Protein AF-D6RF96-F1 (afdb_monomer_lite)

Secondary structure (DSSP, 8-state):
-PPP---------SS----HHHHHHHHHHHHTT--S--S-PPPSSS--HHHHHHHHH---HHHHHHHHHHHHHHHHHHHHHTTTTTTT-STT--HHHHHHHHHHHTTSTTTTTTTTTT-

InterPro domains:
  IPR031747 Transmembrane protein 232 [PF15877] (42-115)
  IPR031747 Transmembrane protein 232 [PTHR28651] (3-114)

Radius of gyration: 18.13 Å; chains: 1; bounding box: 38×63×35 Å

Structure (mmCIF, N/CA/C/O backbone):
data_AF-D6RF96-F1
#
_entry.id   AF-D6RF96-F1
#
loop_
_atom_site.group_PDB
_atom_site.id
_atom_site.type_symbol
_atom_site.label_atom_id
_atom_site.label_alt_id
_atom_site.label_comp_id
_atom_site.label_asym_id
_atom_site.label_entity_id
_atom_site.label_seq_id
_atom_site.pdbx_PDB_ins_code
_atom_site.Cartn_x
_atom_site.Cartn_y
_atom_site.Cartn_z
_atom_site.occupancy
_atom_site.B_iso_or_equiv
_atom_site.auth_seq_id
_atom_site.auth_comp_id
_atom_site.auth_asym_id
_atom_site.auth_atom_id
_atom_site.pdbx_PDB_model_num
ATOM 1 N N . MET A 1 1 ? -3.967 -50.742 -12.780 1.00 36.88 1 MET A N 1
ATOM 2 C CA . MET A 1 1 ? -4.310 -49.402 -13.302 1.00 36.88 1 MET A CA 1
ATOM 3 C C . MET A 1 1 ? -4.410 -48.470 -12.101 1.00 36.88 1 MET A C 1
ATOM 5 O O . MET A 1 1 ? -5.389 -48.547 -11.373 1.00 36.88 1 MET A O 1
ATOM 9 N N . ASN A 1 2 ? -3.361 -47.690 -11.824 1.00 45.75 2 ASN A N 1
ATOM 10 C CA . ASN A 1 2 ? -3.324 -46.743 -10.705 1.00 45.75 2 ASN A CA 1
ATOM 11 C C . ASN A 1 2 ? -3.973 -45.429 -11.147 1.00 45.75 2 ASN A C 1
ATOM 13 O O . ASN A 1 2 ? -3.496 -44.808 -12.094 1.00 45.75 2 ASN A O 1
ATOM 17 N N . MET A 1 3 ? -5.038 -45.002 -10.471 1.00 41.09 3 MET A N 1
ATOM 18 C CA . MET A 1 3 ? -5.627 -43.679 -10.682 1.00 41.09 3 MET A CA 1
ATOM 19 C C . MET A 1 3 ? -4.928 -42.664 -9.762 1.00 41.09 3 MET A C 1
ATOM 21 O O . MET A 1 3 ? -4.865 -42.907 -8.554 1.00 41.09 3 MET A O 1
ATOM 25 N N . PRO A 1 4 ? -4.400 -41.535 -10.269 1.00 48.38 4 PRO A N 1
ATOM 26 C CA . PRO A 1 4 ? -3.856 -40.500 -9.408 1.00 48.38 4 PRO A CA 1
ATOM 27 C C . PRO A 1 4 ? -5.017 -39.693 -8.822 1.00 48.38 4 PRO A C 1
ATOM 29 O O . PRO A 1 4 ? -5.803 -39.082 -9.546 1.00 48.38 4 PRO A O 1
ATOM 32 N N . VAL A 1 5 ? -5.133 -39.691 -7.494 1.00 47.59 5 VAL A N 1
ATOM 33 C CA . VAL A 1 5 ? -6.058 -38.809 -6.776 1.00 47.59 5 VAL A CA 1
ATOM 34 C C . VAL A 1 5 ? -5.552 -37.378 -6.944 1.00 47.59 5 VAL A C 1
ATOM 36 O O . VAL A 1 5 ? -4.617 -36.948 -6.267 1.00 47.59 5 VAL A O 1
ATOM 39 N N . ASN A 1 6 ? -6.147 -36.653 -7.887 1.00 46.12 6 ASN A N 1
ATOM 40 C CA . ASN A 1 6 ? -5.917 -35.231 -8.081 1.00 46.12 6 ASN A CA 1
ATOM 41 C C . ASN A 1 6 ? -6.483 -34.482 -6.865 1.00 46.12 6 ASN A C 1
ATOM 43 O O . ASN A 1 6 ? -7.694 -34.304 -6.738 1.00 46.12 6 ASN A O 1
ATOM 47 N N . LYS A 1 7 ? -5.612 -34.094 -5.929 1.00 50.03 7 LYS A N 1
ATOM 48 C CA . LYS A 1 7 ? -5.974 -33.200 -4.827 1.00 50.03 7 LYS A CA 1
ATOM 49 C C . LYS A 1 7 ? -6.161 -31.804 -5.415 1.00 50.03 7 LYS A C 1
ATOM 51 O O . LYS A 1 7 ? -5.199 -31.051 -5.538 1.00 50.03 7 LYS A O 1
ATOM 56 N N . SER A 1 8 ? -7.388 -31.469 -5.802 1.00 41.75 8 SER A N 1
ATOM 57 C CA . SER A 1 8 ? -7.738 -30.093 -6.150 1.00 41.75 8 SER A CA 1
ATOM 58 C C . SER A 1 8 ? -7.377 -29.167 -4.981 1.00 41.75 8 SER A C 1
ATOM 60 O O . SER A 1 8 ? -7.669 -29.517 -3.832 1.00 41.75 8 SER A O 1
ATOM 62 N N . PRO A 1 9 ? -6.762 -27.995 -5.223 1.00 45.09 9 PRO A N 1
ATOM 63 C CA . PRO A 1 9 ? -6.552 -27.029 -4.159 1.00 45.09 9 PRO A CA 1
ATOM 64 C C . PRO A 1 9 ? -7.932 -26.600 -3.667 1.00 45.09 9 PRO A C 1
ATOM 66 O O . PRO A 1 9 ? -8.750 -26.119 -4.452 1.00 45.09 9 PRO A O 1
ATOM 69 N N . MET A 1 10 ? -8.210 -26.806 -2.381 1.00 34.00 10 MET A N 1
ATOM 70 C CA . MET A 1 10 ? -9.399 -26.248 -1.750 1.00 34.00 10 MET A CA 1
ATOM 71 C C . MET A 1 10 ? -9.301 -24.725 -1.837 1.00 34.00 10 MET A C 1
ATOM 73 O O . MET A 1 10 ? -8.552 -24.094 -1.095 1.00 34.00 10 MET A O 1
ATOM 77 N N . ILE A 1 11 ? -10.044 -24.145 -2.774 1.00 43.94 11 ILE A N 1
ATOM 78 C CA . ILE A 1 11 ? -10.280 -22.709 -2.843 1.00 43.94 11 ILE A CA 1
ATOM 79 C C . ILE A 1 11 ? -11.195 -22.389 -1.662 1.00 43.94 11 ILE A C 1
ATOM 81 O O . ILE A 1 11 ? -12.387 -22.688 -1.689 1.00 43.94 11 ILE A O 1
ATOM 85 N N . ASN A 1 12 ? -10.634 -21.821 -0.596 1.00 44.16 12 ASN A N 1
ATOM 86 C CA . ASN A 1 12 ? -11.429 -21.244 0.474 1.00 44.16 12 ASN A CA 1
ATOM 87 C C . ASN A 1 12 ? -11.977 -19.890 0.002 1.00 44.16 12 ASN A C 1
ATOM 89 O O . ASN A 1 12 ? -11.355 -18.839 0.116 1.00 44.16 12 ASN A O 1
ATOM 93 N N . THR A 1 13 ? -13.188 -19.918 -0.542 1.00 47.81 13 THR A N 1
ATOM 94 C CA . THR A 1 13 ? -14.063 -18.751 -0.654 1.00 47.81 13 THR 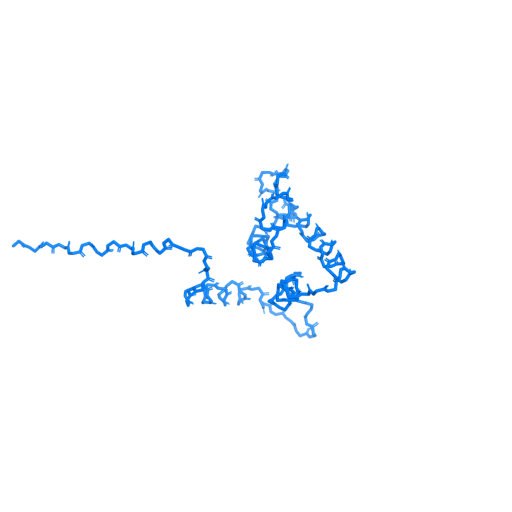A CA 1
ATOM 95 C C . THR A 1 13 ? -14.329 -18.191 0.741 1.00 47.81 13 THR A C 1
ATOM 97 O O . THR A 1 13 ? -15.230 -18.675 1.411 1.00 47.81 13 THR A O 1
ATOM 100 N N . CYS A 1 14 ? -13.513 -17.237 1.199 1.00 44.84 14 CYS A N 1
ATOM 101 C CA . CYS A 1 14 ? -13.844 -16.204 2.190 1.00 44.84 14 CYS A CA 1
ATOM 102 C C . CYS A 1 14 ? -12.632 -15.276 2.375 1.00 44.84 14 CYS A C 1
ATOM 104 O O . CYS A 1 14 ? -11.523 -15.721 2.665 1.00 44.84 14 CYS A O 1
ATOM 106 N N . GLY A 1 15 ? -12.844 -13.973 2.185 1.00 44.16 15 GLY A N 1
ATOM 107 C CA . GLY A 1 15 ? -11.805 -12.945 2.159 1.00 44.16 15 GLY A CA 1
ATOM 108 C C . GLY A 1 15 ? -11.175 -12.668 3.523 1.00 44.16 15 GLY A C 1
ATOM 109 O O . GLY A 1 15 ? -11.567 -11.745 4.230 1.00 44.16 15 GLY A O 1
ATOM 110 N N . GLY A 1 16 ? -10.138 -13.429 3.850 1.00 44.03 16 GLY A N 1
ATOM 111 C CA . GLY A 1 16 ? -9.239 -13.164 4.964 1.00 44.03 16 GLY A CA 1
ATOM 112 C C . GLY A 1 16 ? -7.929 -13.888 4.716 1.00 44.03 16 GLY A C 1
ATOM 113 O O . GLY A 1 16 ? -7.820 -15.083 4.977 1.00 44.03 16 GLY A O 1
ATOM 114 N N . ILE A 1 17 ? -6.932 -13.187 4.175 1.00 46.78 17 ILE A N 1
ATOM 115 C CA . ILE A 1 17 ? -5.598 -13.758 3.981 1.00 46.78 17 ILE A CA 1
ATOM 116 C C . ILE A 1 17 ? -4.940 -13.880 5.361 1.00 46.78 17 ILE A C 1
ATOM 118 O O . ILE A 1 17 ? -4.258 -12.973 5.823 1.00 46.78 17 ILE A O 1
ATOM 122 N N . SER A 1 18 ? -5.158 -15.006 6.030 1.00 48.09 18 SER A N 1
ATOM 123 C CA . SER A 1 18 ? -4.313 -15.468 7.130 1.00 48.09 18 SER A CA 1
ATOM 124 C C . SER A 1 18 ? -4.003 -16.939 6.896 1.00 48.09 18 SER A C 1
ATOM 126 O O . SER A 1 18 ? -4.529 -17.835 7.549 1.00 48.09 18 SER A O 1
ATOM 128 N N . SER A 1 19 ? -3.203 -17.186 5.861 1.00 50.62 19 SER A N 1
ATOM 129 C CA . SER A 1 19 ? -2.550 -18.476 5.673 1.00 50.62 19 SER A CA 1
ATOM 130 C C . SER A 1 19 ? -1.126 -18.377 6.227 1.00 50.62 19 SER A C 1
ATOM 132 O O . SER A 1 19 ? -0.460 -17.376 5.943 1.00 50.62 19 SER A O 1
ATOM 134 N N . PRO A 1 20 ? -0.618 -19.389 6.956 1.00 49.91 20 PRO A N 1
ATOM 135 C CA . PRO A 1 20 ? 0.779 -19.428 7.405 1.00 49.91 20 PRO A CA 1
ATOM 136 C C . PRO A 1 20 ? 1.774 -19.282 6.237 1.00 49.91 20 PRO A C 1
ATOM 138 O O . PRO A 1 20 ? 2.823 -18.662 6.395 1.00 49.91 20 PRO A O 1
ATOM 141 N N . TYR A 1 21 ? 1.385 -19.707 5.028 1.00 44.84 21 TYR A N 1
ATOM 142 C CA . TYR A 1 21 ? 2.148 -19.482 3.793 1.00 44.84 21 TYR A CA 1
ATOM 143 C C . TYR A 1 21 ? 2.378 -18.005 3.472 1.00 44.84 21 TYR A C 1
ATOM 145 O O . TYR A 1 21 ? 3.431 -17.626 2.961 1.00 44.84 21 TYR A O 1
ATOM 153 N N . HIS A 1 22 ? 1.388 -17.155 3.748 1.00 54.31 22 HIS A N 1
ATOM 154 C CA . HIS A 1 22 ? 1.516 -15.728 3.504 1.00 54.31 22 HIS A CA 1
ATOM 155 C C . HIS A 1 22 ? 2.521 -15.125 4.487 1.00 54.31 22 HIS A C 1
ATOM 157 O O . HIS A 1 22 ? 3.355 -14.326 4.092 1.00 54.31 22 HIS A O 1
ATOM 163 N N . GLU A 1 23 ? 2.537 -15.554 5.747 1.00 53.28 23 GLU A N 1
ATOM 164 C CA . GLU A 1 23 ? 3.509 -15.035 6.709 1.00 53.28 23 GLU A CA 1
ATOM 165 C C . GLU A 1 23 ? 4.962 -15.417 6.355 1.00 53.28 23 GLU A C 1
ATOM 167 O O . GLU A 1 23 ? 5.870 -14.593 6.497 1.00 53.28 23 GLU A O 1
ATOM 172 N N . GLU A 1 24 ? 5.187 -16.621 5.820 1.00 54.81 24 GLU A N 1
ATOM 173 C CA . GLU A 1 24 ? 6.500 -17.077 5.335 1.00 54.81 24 GLU A CA 1
ATOM 174 C C . GLU A 1 24 ? 6.968 -16.346 4.068 1.00 54.81 24 GLU A C 1
ATOM 176 O O . GLU A 1 24 ? 8.106 -15.873 4.018 1.00 54.81 24 GLU A O 1
ATOM 181 N N . LEU A 1 25 ? 6.085 -16.166 3.076 1.00 53.84 25 LEU A N 1
ATOM 182 C CA . LEU A 1 25 ? 6.379 -15.372 1.872 1.00 53.84 25 LEU A CA 1
ATOM 183 C C . LEU A 1 25 ? 6.784 -13.936 2.217 1.00 53.84 25 LEU A C 1
ATOM 185 O O . LEU A 1 25 ? 7.626 -13.334 1.549 1.00 53.84 25 LEU A O 1
ATOM 189 N N . TRP A 1 26 ? 6.197 -13.378 3.275 1.00 47.44 26 TRP A N 1
ATOM 190 C CA . TRP A 1 26 ? 6.520 -12.028 3.713 1.00 47.44 26 TRP A CA 1
ATOM 191 C C . TRP A 1 26 ? 7.911 -12.010 4.320 1.00 47.44 26 TRP A C 1
ATOM 193 O O . TRP A 1 26 ? 8.741 -11.227 3.873 1.00 47.44 26 TRP A O 1
ATOM 203 N N . LYS A 1 27 ? 8.227 -12.932 5.236 1.00 53.00 27 LYS A N 1
ATOM 204 C CA . LYS A 1 27 ? 9.577 -13.047 5.815 1.00 53.00 27 LYS A CA 1
ATOM 205 C C . LYS A 1 27 ? 10.669 -13.137 4.738 1.00 53.00 27 LYS A C 1
ATOM 207 O O . LYS A 1 27 ? 11.684 -12.454 4.866 1.00 53.00 27 LYS A O 1
ATOM 212 N N . LEU A 1 28 ? 10.435 -13.883 3.657 1.00 50.25 28 LEU A N 1
ATOM 213 C CA . LEU A 1 28 ? 11.372 -14.003 2.531 1.00 50.25 28 LEU A CA 1
ATOM 214 C C . LEU A 1 28 ? 11.573 -12.683 1.764 1.00 50.25 28 LEU A C 1
ATOM 216 O O . LEU A 1 28 ? 12.711 -12.299 1.492 1.00 50.25 28 LEU A O 1
ATOM 220 N N . ASN A 1 29 ? 10.498 -11.940 1.478 1.00 51.81 29 ASN A N 1
ATOM 221 C CA . ASN A 1 29 ? 10.588 -10.637 0.802 1.00 51.81 29 ASN A CA 1
ATOM 222 C C . ASN A 1 29 ? 11.340 -9.578 1.631 1.00 51.81 29 ASN A C 1
ATOM 224 O O . ASN A 1 29 ? 11.940 -8.663 1.067 1.00 51.81 29 ASN A O 1
ATOM 228 N N . PHE A 1 30 ? 11.329 -9.696 2.962 1.00 45.94 30 PHE A N 1
ATOM 229 C CA . PHE A 1 30 ? 12.045 -8.783 3.856 1.00 45.94 30 PHE A CA 1
ATOM 230 C C . PHE A 1 30 ? 13.539 -9.103 3.984 1.00 45.94 30 PHE A C 1
ATOM 232 O O . PHE A 1 30 ? 14.346 -8.176 4.056 1.00 45.94 30 PHE A O 1
ATOM 239 N N . GLN A 1 31 ? 13.920 -10.385 3.967 1.00 48.59 31 GLN A N 1
ATOM 240 C CA . GLN A 1 31 ? 15.318 -10.810 4.123 1.00 48.59 31 GLN A CA 1
ATOM 241 C C . GLN A 1 31 ? 16.227 -10.323 2.981 1.00 48.59 31 GLN A C 1
ATOM 243 O O . GLN A 1 31 ? 17.377 -9.964 3.222 1.00 48.59 31 GLN A O 1
ATOM 248 N N . HIS A 1 32 ? 15.710 -10.226 1.752 1.00 47.25 32 HIS A N 1
ATOM 249 C CA . HIS A 1 32 ? 16.477 -9.716 0.606 1.00 47.25 32 HIS A CA 1
ATOM 250 C C . HIS A 1 32 ? 16.704 -8.195 0.619 1.00 47.25 32 HIS A C 1
ATOM 252 O O . HIS A 1 32 ? 17.556 -7.698 -0.115 1.00 47.25 32 HIS A O 1
ATOM 258 N N . LEU A 1 33 ? 15.959 -7.445 1.436 1.00 43.34 33 LEU A N 1
ATOM 259 C CA . LEU A 1 33 ? 16.055 -5.982 1.515 1.00 43.34 33 LEU A CA 1
ATOM 260 C C . LEU A 1 33 ? 16.879 -5.502 2.717 1.00 43.34 33 LEU A C 1
ATOM 262 O O . LEU A 1 33 ? 17.247 -4.331 2.773 1.00 43.34 33 LEU A O 1
ATOM 266 N N . SER A 1 34 ? 17.184 -6.390 3.667 1.00 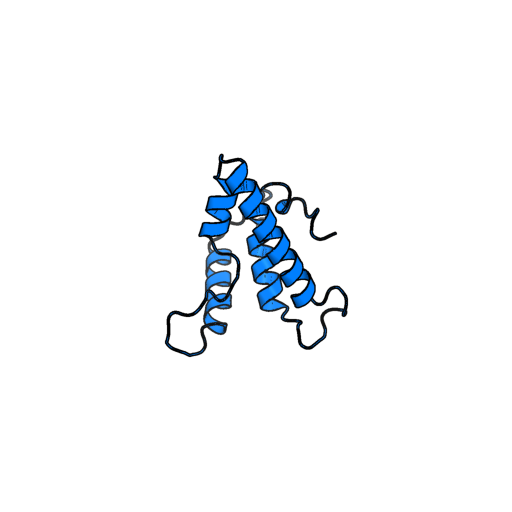45.75 34 SER A N 1
ATOM 267 C CA . SER A 1 34 ? 18.000 -6.107 4.855 1.00 45.75 34 SER A CA 1
ATOM 268 C C . SER A 1 34 ? 19.513 -6.221 4.616 1.00 45.75 34 SER A C 1
ATOM 270 O O . SER A 1 34 ? 20.276 -6.343 5.573 1.00 45.75 34 SER A O 1
ATOM 272 N N . GLY A 1 35 ? 19.962 -6.183 3.358 1.00 41.25 35 GLY A N 1
ATOM 273 C CA . GLY A 1 35 ? 21.381 -6.165 3.009 1.00 41.25 35 GLY A CA 1
ATOM 274 C C . GLY A 1 35 ? 22.081 -4.908 3.538 1.00 41.25 35 GLY A C 1
ATOM 275 O O . GLY A 1 35 ? 21.934 -3.831 2.971 1.00 41.25 35 GLY A O 1
ATOM 276 N N . GLU A 1 36 ? 22.826 -5.087 4.631 1.00 49.62 36 GLU A N 1
ATOM 277 C CA . GLU A 1 36 ? 23.909 -4.247 5.162 1.00 49.62 36 GLU A CA 1
ATOM 278 C C . GLU A 1 36 ? 23.656 -2.730 5.334 1.00 49.62 36 GLU A C 1
ATOM 280 O O . GLU A 1 36 ? 23.806 -1.924 4.409 1.00 49.62 36 GLU A O 1
ATOM 285 N N . ARG A 1 37 ? 23.446 -2.305 6.592 1.00 41.72 37 ARG A N 1
ATOM 286 C CA . ARG A 1 37 ? 24.383 -1.442 7.359 1.00 41.72 37 ARG A CA 1
ATOM 287 C C . ARG A 1 37 ? 23.770 -0.960 8.679 1.00 41.72 37 ARG A C 1
ATOM 289 O O . ARG A 1 37 ? 22.582 -0.665 8.763 1.00 41.72 37 ARG A O 1
ATOM 296 N N . GLY A 1 38 ? 24.621 -0.892 9.705 1.00 48.28 38 GLY A N 1
ATOM 297 C CA . GLY A 1 38 ? 24.310 -0.353 11.029 1.00 48.28 38 GLY A CA 1
ATOM 298 C C . GLY A 1 38 ? 23.880 1.120 11.011 1.00 48.28 38 GLY A C 1
ATOM 299 O O . GLY A 1 38 ? 24.062 1.818 10.018 1.00 48.28 38 GLY A O 1
ATOM 300 N N . HIS A 1 39 ? 23.361 1.569 12.158 1.00 47.28 39 HIS A N 1
ATOM 301 C CA . HIS A 1 39 ? 22.544 2.769 12.423 1.00 47.28 39 HIS A CA 1
ATOM 302 C C . HIS A 1 39 ? 21.052 2.534 12.199 1.00 47.28 39 HIS A C 1
ATOM 304 O O . HIS A 1 39 ? 20.656 2.199 11.093 1.00 47.28 39 HIS A O 1
ATOM 310 N N . LYS A 1 40 ? 20.248 2.718 13.271 1.00 50.31 40 LYS A N 1
ATOM 311 C CA . LYS A 1 40 ? 18.775 2.583 13.339 1.00 50.31 40 LYS A CA 1
ATOM 312 C C . LYS A 1 40 ? 18.135 2.845 11.973 1.00 50.31 40 LYS A C 1
ATOM 314 O O . LYS A 1 40 ? 17.875 3.993 11.608 1.00 50.31 40 LYS A O 1
ATOM 319 N N . SER A 1 41 ? 17.958 1.775 11.205 1.00 52.81 41 SER A N 1
ATOM 320 C CA . SER A 1 41 ? 17.574 1.867 9.807 1.00 52.81 41 SER A CA 1
ATOM 321 C C . SER A 1 41 ? 16.151 2.392 9.761 1.00 52.81 41 SER A C 1
ATOM 323 O O . SER A 1 41 ? 15.258 1.820 10.393 1.00 52.81 41 SER A O 1
ATOM 325 N N . AR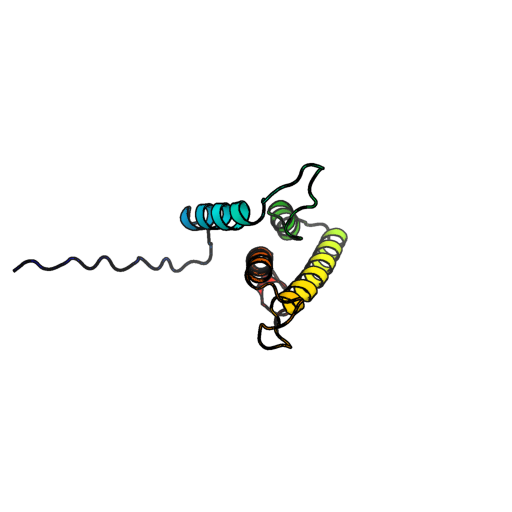G A 1 42 ? 15.932 3.492 9.031 1.00 50.53 42 ARG A N 1
ATOM 326 C CA . ARG A 1 42 ? 14.576 3.908 8.654 1.00 50.53 42 ARG A CA 1
ATOM 327 C C . ARG A 1 42 ? 13.832 2.672 8.139 1.00 50.53 42 ARG A C 1
ATOM 329 O O . ARG A 1 42 ? 14.440 1.904 7.393 1.00 50.53 42 ARG A O 1
ATOM 336 N N . PRO A 1 43 ? 12.563 2.469 8.528 1.00 58.72 43 PRO A N 1
ATOM 337 C CA . PRO A 1 43 ? 11.819 1.307 8.076 1.00 58.72 43 PRO A CA 1
ATOM 338 C C . PRO A 1 43 ? 11.863 1.238 6.547 1.00 58.72 43 PRO A C 1
ATOM 340 O O . PRO A 1 43 ? 11.654 2.241 5.862 1.00 58.72 43 PRO A O 1
ATOM 343 N N . THR A 1 44 ? 12.184 0.050 6.029 1.00 66.19 44 THR A N 1
ATOM 344 C CA . THR A 1 44 ? 12.328 -0.227 4.591 1.00 66.19 44 THR A CA 1
ATOM 345 C C . THR A 1 44 ? 11.056 0.121 3.814 1.00 66.19 44 THR A C 1
ATOM 347 O O . THR A 1 44 ? 11.120 0.505 2.646 1.00 66.19 44 THR A O 1
ATOM 350 N N . PHE A 1 45 ? 9.904 0.045 4.484 1.00 69.00 45 PHE A N 1
ATOM 351 C CA . PHE A 1 45 ? 8.595 0.382 3.943 1.00 69.00 45 PHE A CA 1
ATOM 352 C C . PHE A 1 45 ? 7.934 1.500 4.732 1.00 69.00 45 PHE A C 1
ATOM 354 O O . PHE A 1 45 ? 8.105 1.633 5.943 1.00 69.00 45 PHE A O 1
ATOM 361 N N . SER A 1 46 ? 7.128 2.283 4.024 1.00 76.62 46 SER A N 1
ATOM 362 C CA . SER A 1 46 ? 6.365 3.382 4.612 1.00 76.62 46 SER A CA 1
ATOM 363 C C . SER A 1 46 ? 5.174 2.880 5.438 1.00 76.62 46 SER A C 1
ATOM 365 O O . SER A 1 46 ? 4.636 3.639 6.238 1.00 76.62 46 SER A O 1
ATOM 367 N N . ILE A 1 47 ? 4.755 1.625 5.233 1.00 85.88 47 ILE A N 1
ATOM 368 C CA . ILE A 1 47 ? 3.602 1.005 5.894 1.00 85.88 47 ILE A CA 1
ATOM 369 C C . ILE A 1 47 ? 4.067 -0.186 6.706 1.00 85.88 47 ILE A C 1
ATOM 371 O O . ILE A 1 47 ? 4.824 -1.026 6.223 1.00 85.88 47 ILE A O 1
ATOM 375 N N . THR A 1 48 ? 3.568 -0.257 7.933 1.00 87.69 48 THR A N 1
ATOM 376 C CA . THR A 1 48 ? 3.849 -1.335 8.873 1.00 87.69 48 THR A CA 1
ATOM 377 C C . THR A 1 48 ? 2.551 -1.992 9.342 1.00 87.69 48 THR A C 1
ATOM 379 O O . THR A 1 48 ? 1.453 -1.486 9.092 1.00 87.69 48 THR A O 1
ATOM 382 N N . LYS A 1 49 ? 2.661 -3.129 10.040 1.00 86.06 49 LYS A N 1
ATOM 383 C CA . LYS A 1 49 ? 1.495 -3.797 10.641 1.00 86.06 49 LYS A CA 1
ATOM 384 C C . LYS A 1 49 ? 0.813 -2.888 11.670 1.00 86.06 49 LYS A C 1
ATOM 386 O O . LYS A 1 49 ? -0.411 -2.853 11.737 1.00 86.06 49 LYS A O 1
ATOM 391 N N . GLU A 1 50 ? 1.593 -2.106 12.414 1.00 87.12 50 GLU A N 1
ATOM 392 C CA . GLU A 1 50 ? 1.098 -1.145 13.403 1.00 87.12 50 GLU A CA 1
ATOM 393 C C . GLU A 1 50 ? 0.293 -0.027 12.738 1.00 87.12 50 GLU A C 1
ATOM 395 O O . GLU A 1 50 ? -0.748 0.363 13.260 1.00 87.12 50 GLU A O 1
ATOM 400 N N . PHE A 1 51 ? 0.730 0.451 11.565 1.00 90.06 51 PHE A N 1
ATOM 401 C CA . PHE A 1 51 ? -0.044 1.418 10.787 1.00 90.06 51 PHE A CA 1
ATOM 402 C C . PHE A 1 51 ? -1.413 0.847 10.404 1.00 90.06 51 PHE A C 1
ATOM 404 O O . PHE A 1 51 ? -2.421 1.499 10.653 1.00 90.06 51 PHE A O 1
ATOM 411 N N . ILE A 1 52 ? -1.463 -0.375 9.858 1.00 91.06 52 ILE A N 1
ATOM 412 C CA . ILE A 1 52 ? -2.723 -1.030 9.459 1.00 91.06 52 ILE A CA 1
ATOM 413 C C . ILE A 1 52 ? -3.643 -1.222 10.667 1.00 91.06 52 ILE A C 1
ATOM 415 O O . ILE A 1 52 ? -4.835 -0.924 10.598 1.00 91.06 52 ILE A O 1
ATOM 419 N N . LEU A 1 53 ? -3.095 -1.710 11.784 1.00 91.50 53 LEU A N 1
ATOM 420 C CA . LEU A 1 53 ? -3.851 -1.930 13.012 1.00 91.50 53 LEU A CA 1
ATOM 421 C C . LEU A 1 53 ? -4.472 -0.619 13.508 1.00 91.50 53 LEU A C 1
ATOM 423 O O . LEU A 1 53 ? -5.680 -0.550 13.725 1.00 91.50 53 LEU A O 1
ATOM 427 N N . ARG A 1 54 ? -3.656 0.436 13.608 1.00 90.88 54 ARG A N 1
ATOM 428 C CA . ARG A 1 54 ? -4.077 1.767 14.055 1.00 90.88 54 ARG A CA 1
ATOM 429 C C . ARG A 1 54 ? -5.105 2.386 13.110 1.00 90.88 54 ARG A C 1
ATOM 431 O O . ARG A 1 54 ? -6.111 2.911 13.573 1.00 90.88 54 ARG A O 1
ATOM 438 N N . PHE A 1 55 ? -4.892 2.257 11.801 1.00 91.50 55 PHE A N 1
ATOM 439 C CA . PHE A 1 55 ? -5.820 2.711 10.766 1.00 91.50 55 PHE A CA 1
ATOM 440 C C . PHE A 1 55 ? -7.196 2.049 10.905 1.00 91.50 55 PHE A C 1
ATOM 442 O O . PHE A 1 55 ? -8.223 2.719 10.832 1.00 91.50 55 PHE A O 1
ATOM 449 N N . ASN A 1 56 ? -7.221 0.737 11.140 1.00 90.88 56 ASN A N 1
ATOM 450 C CA . ASN A 1 56 ? -8.459 -0.035 11.217 1.00 90.88 56 ASN A CA 1
ATOM 451 C C . ASN A 1 56 ? -9.202 0.117 12.553 1.00 90.88 56 ASN A C 1
ATOM 453 O O . ASN A 1 56 ? -10.406 -0.129 12.597 1.00 90.88 56 ASN A O 1
ATOM 457 N N . GLN A 1 57 ? -8.499 0.460 13.635 1.00 92.81 57 GLN A N 1
ATOM 458 C CA . GLN A 1 57 ? -9.058 0.498 14.991 1.00 92.81 57 GLN A CA 1
ATOM 459 C C . GLN A 1 57 ? -9.343 1.907 15.513 1.00 92.81 57 GLN A C 1
ATOM 461 O O . GLN A 1 57 ? -10.098 2.036 16.477 1.00 92.81 57 GLN A O 1
ATOM 466 N N . THR A 1 58 ? -8.759 2.960 14.927 1.00 91.88 58 THR A N 1
ATOM 467 C CA . THR A 1 58 ? -8.976 4.320 15.434 1.00 91.88 58 THR A CA 1
ATOM 468 C C . THR A 1 58 ? -10.448 4.735 15.326 1.00 91.88 58 THR A C 1
ATOM 470 O O . THR A 1 58 ? -11.089 4.610 14.280 1.00 91.88 58 THR A O 1
ATOM 473 N N . GLN A 1 59 ? -10.985 5.242 16.437 1.00 90.12 59 GLN A N 1
ATOM 474 C CA . GLN A 1 59 ? -12.309 5.869 16.510 1.00 90.12 59 GLN A CA 1
ATOM 475 C C . GLN A 1 59 ? -12.216 7.401 16.492 1.00 90.12 59 GLN A C 1
ATOM 477 O O . GLN A 1 59 ? -13.231 8.086 16.380 1.00 90.12 59 GLN A O 1
ATOM 482 N N . ASN A 1 60 ? -11.003 7.953 16.595 1.00 92.94 60 ASN A N 1
ATOM 483 C CA . ASN A 1 60 ? -10.779 9.389 16.588 1.00 92.94 60 ASN A CA 1
ATOM 484 C C . ASN A 1 60 ? -10.843 9.906 15.144 1.00 92.94 60 ASN A C 1
ATOM 486 O O . ASN A 1 60 ? -10.015 9.547 14.308 1.00 92.94 60 ASN A O 1
ATOM 490 N N . SER A 1 61 ? -11.821 10.767 14.856 1.00 90.50 61 SER A N 1
ATOM 491 C CA . SER A 1 61 ? -12.047 11.302 13.509 1.00 90.50 61 SER A CA 1
ATOM 492 C C . SER A 1 61 ? -10.852 12.090 12.972 1.00 90.50 61 SER A C 1
ATOM 494 O O . SER A 1 61 ? -10.507 11.950 11.801 1.00 9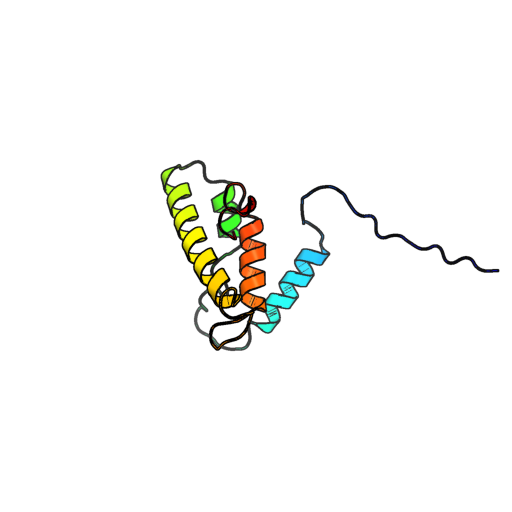0.50 61 SER A O 1
ATOM 496 N N . LYS A 1 62 ? -10.180 12.869 13.827 1.00 93.75 62 LYS A N 1
ATOM 497 C CA . LYS A 1 62 ? -9.005 13.656 13.444 1.00 93.75 62 LYS A CA 1
ATOM 498 C C . LYS A 1 62 ? -7.823 12.753 13.104 1.00 93.75 62 LYS A C 1
ATOM 500 O O . LYS A 1 62 ? -7.203 12.910 12.060 1.00 93.75 62 LYS A O 1
ATOM 505 N N . GLU A 1 63 ? -7.545 11.779 13.964 1.00 91.38 63 GLU A N 1
ATOM 506 C CA . GLU A 1 63 ? -6.467 10.813 13.739 1.00 91.38 63 GLU A CA 1
ATOM 507 C C . GLU A 1 63 ? -6.719 9.972 12.481 1.00 91.38 63 GLU A C 1
ATOM 509 O O . GLU A 1 63 ? -5.801 9.706 11.708 1.00 91.38 63 GLU A O 1
ATOM 514 N N . LYS A 1 64 ? -7.974 9.579 12.244 1.00 90.69 64 LYS A N 1
ATOM 515 C CA . LYS A 1 64 ? -8.359 8.837 11.046 1.00 90.69 64 LYS A CA 1
ATOM 516 C C . LYS A 1 64 ? -8.080 9.626 9.767 1.00 90.69 64 LYS A C 1
ATOM 518 O O . LYS A 1 64 ? -7.548 9.045 8.823 1.00 90.69 64 LYS A O 1
ATOM 523 N N . GLU A 1 65 ? -8.383 10.925 9.738 1.00 91.75 65 GLU A N 1
ATOM 524 C CA . GLU A 1 65 ? -8.072 11.772 8.577 1.00 91.75 65 GLU A CA 1
ATOM 525 C C . GLU A 1 65 ? -6.556 11.918 8.375 1.00 91.75 65 GLU A C 1
ATOM 527 O O . GLU A 1 65 ? -6.067 11.776 7.257 1.00 91.75 65 GLU A O 1
ATOM 532 N N . GLU A 1 66 ? -5.778 12.099 9.447 1.00 92.88 66 GLU A N 1
ATOM 533 C CA . GLU A 1 66 ? -4.309 12.160 9.366 1.00 92.88 66 GLU A CA 1
ATOM 534 C C . GLU A 1 66 ? -3.711 10.859 8.795 1.00 92.88 66 GLU A C 1
ATOM 536 O O . GLU A 1 66 ? -2.810 10.879 7.946 1.00 92.88 66 GLU A O 1
ATOM 541 N N . LEU A 1 67 ? -4.238 9.709 9.223 1.00 92.25 67 LEU A N 1
ATOM 542 C CA . LEU A 1 67 ? -3.842 8.401 8.707 1.00 92.25 67 LEU A CA 1
ATOM 543 C C . LEU A 1 67 ? -4.272 8.203 7.243 1.00 92.25 67 LEU A C 1
ATOM 545 O O . LEU A 1 67 ? -3.508 7.631 6.459 1.00 92.25 67 LEU A O 1
ATOM 549 N N . LEU A 1 68 ? -5.444 8.709 6.845 1.00 92.19 68 LEU A N 1
ATOM 550 C CA . LEU A 1 68 ? -5.908 8.722 5.453 1.00 92.19 68 LEU A CA 1
ATOM 551 C C . LEU A 1 68 ? -5.012 9.585 4.562 1.00 92.19 68 LEU A C 1
ATOM 553 O O . LEU A 1 68 ? -4.591 9.134 3.495 1.00 92.19 68 LEU A O 1
ATOM 557 N N . GLU A 1 69 ? -4.651 10.793 4.990 1.00 92.19 69 GLU A N 1
ATOM 558 C CA . GLU A 1 69 ? -3.711 11.640 4.254 1.00 92.19 69 GLU A CA 1
ATOM 559 C C . GLU A 1 69 ? -2.344 10.972 4.083 1.00 92.19 69 GLU A C 1
ATOM 561 O O . GLU A 1 69 ? -1.733 11.044 3.008 1.00 92.19 69 GLU A O 1
ATOM 566 N N . LEU A 1 70 ? -1.854 10.303 5.130 1.00 92.31 70 LEU A N 1
ATOM 567 C CA . LEU A 1 70 ? -0.607 9.552 5.061 1.00 92.31 70 LEU A CA 1
ATOM 568 C C . LEU A 1 70 ? -0.717 8.400 4.054 1.00 92.31 70 LEU A C 1
ATOM 570 O O . LEU A 1 70 ? 0.158 8.254 3.197 1.00 92.31 70 LEU A O 1
ATOM 574 N N . ALA A 1 71 ? -1.814 7.643 4.078 1.00 92.12 71 ALA A N 1
ATOM 575 C CA . ALA A 1 71 ? -2.063 6.593 3.100 1.00 92.12 71 ALA A CA 1
ATOM 576 C C . ALA A 1 71 ? -2.130 7.135 1.663 1.00 92.12 71 ALA A C 1
ATOM 578 O O . ALA A 1 71 ? -1.482 6.577 0.776 1.00 92.12 71 ALA A O 1
ATOM 579 N N . ARG A 1 72 ? -2.811 8.266 1.425 1.00 91.88 72 ARG A N 1
ATOM 580 C CA . ARG A 1 72 ? -2.862 8.941 0.112 1.00 91.88 72 ARG A CA 1
ATOM 581 C C . ARG A 1 72 ? -1.457 9.287 -0.400 1.00 91.88 72 ARG A C 1
ATOM 583 O O . ARG A 1 72 ? -1.134 9.026 -1.563 1.00 91.88 72 ARG A O 1
ATOM 590 N N . LYS A 1 73 ? -0.579 9.807 0.468 1.00 92.19 73 LYS A N 1
ATOM 591 C CA . LYS A 1 73 ? 0.832 10.092 0.130 1.00 92.19 73 LYS A CA 1
ATOM 592 C C . LYS A 1 73 ? 1.600 8.820 -0.245 1.00 92.19 73 LYS A C 1
ATOM 594 O O . LYS A 1 73 ? 2.411 8.843 -1.176 1.00 92.19 73 LYS A O 1
ATOM 599 N N . ILE A 1 74 ? 1.347 7.711 0.448 1.00 91.50 74 ILE A N 1
ATOM 600 C CA . ILE A 1 74 ? 2.006 6.429 0.168 1.00 91.50 74 ILE A CA 1
ATOM 601 C C . ILE A 1 74 ? 1.489 5.817 -1.137 1.00 91.50 74 ILE A C 1
ATOM 603 O O . ILE A 1 74 ? 2.298 5.373 -1.951 1.00 91.50 74 ILE A O 1
ATOM 607 N N . ILE A 1 75 ? 0.184 5.884 -1.410 1.00 91.88 75 ILE A N 1
ATOM 608 C CA . ILE A 1 75 ? -0.412 5.446 -2.681 1.00 91.88 75 ILE A CA 1
ATOM 609 C C . ILE A 1 75 ? 0.221 6.193 -3.855 1.00 91.88 75 ILE A C 1
ATOM 611 O O . ILE A 1 75 ? 0.629 5.573 -4.836 1.00 91.88 75 ILE A O 1
ATOM 615 N N . LEU A 1 76 ? 0.393 7.515 -3.749 1.00 91.75 76 LEU A N 1
ATOM 616 C CA . LEU A 1 76 ? 1.048 8.305 -4.794 1.00 91.75 76 LEU A CA 1
ATOM 617 C C . LEU A 1 76 ? 2.493 7.840 -5.053 1.00 91.75 76 LEU A C 1
ATOM 619 O O . LEU A 1 76 ? 2.932 7.762 -6.205 1.00 91.75 76 LEU A O 1
ATOM 623 N N . ARG A 1 77 ? 3.234 7.502 -3.990 1.00 91.75 77 ARG A N 1
ATOM 624 C CA . ARG A 1 77 ? 4.575 6.909 -4.107 1.00 91.75 77 ARG A CA 1
ATOM 625 C C . ARG A 1 77 ? 4.525 5.534 -4.768 1.00 91.75 77 ARG A C 1
ATOM 627 O O . ARG A 1 77 ? 5.332 5.292 -5.662 1.00 91.75 77 ARG A O 1
ATOM 634 N N . CYS A 1 78 ? 3.575 4.681 -4.394 1.00 91.94 78 CYS A N 1
ATOM 635 C CA . CYS A 1 78 ? 3.378 3.368 -5.006 1.00 91.94 78 CYS A CA 1
ATOM 636 C C . CYS A 1 78 ? 3.068 3.495 -6.500 1.00 91.94 78 CYS A C 1
ATOM 638 O O . CYS A 1 78 ? 3.742 2.859 -7.299 1.00 91.94 78 CYS A O 1
ATOM 640 N N . LYS A 1 79 ? 2.158 4.393 -6.909 1.00 91.69 79 LYS A N 1
ATOM 641 C CA . LYS A 1 79 ? 1.846 4.660 -8.328 1.00 91.69 79 LYS A CA 1
ATOM 642 C C . LYS A 1 79 ? 3.098 5.038 -9.137 1.00 91.69 79 LYS A C 1
ATOM 644 O O . LYS A 1 79 ? 3.265 4.572 -10.264 1.00 91.69 79 LYS A O 1
ATOM 649 N N . ARG A 1 80 ? 4.006 5.843 -8.561 1.00 93.12 80 ARG A N 1
ATOM 650 C CA . ARG A 1 80 ? 5.303 6.174 -9.187 1.00 93.12 80 ARG A CA 1
ATOM 651 C C . ARG A 1 80 ? 6.243 4.969 -9.246 1.00 93.12 80 ARG A C 1
ATOM 653 O O . ARG A 1 80 ? 6.782 4.694 -10.312 1.00 93.12 80 ARG A O 1
ATOM 660 N N . LYS A 1 81 ? 6.414 4.244 -8.135 1.00 92.50 81 LYS A N 1
ATOM 661 C CA . LYS A 1 81 ? 7.289 3.061 -8.063 1.00 92.50 81 LYS A CA 1
ATOM 662 C C . LYS A 1 81 ? 6.773 1.874 -8.885 1.00 92.50 81 LYS A C 1
ATOM 664 O O . LYS A 1 81 ? 7.572 1.026 -9.257 1.00 92.50 81 LYS A O 1
ATOM 669 N N . LEU A 1 82 ? 5.475 1.810 -9.177 1.00 92.44 82 LEU A N 1
ATOM 670 C CA . LEU A 1 82 ? 4.871 0.834 -10.088 1.00 92.44 82 LEU A CA 1
ATOM 671 C C . LEU A 1 82 ? 5.097 1.187 -11.562 1.00 92.44 82 LEU A C 1
ATOM 673 O O . LEU A 1 82 ? 4.889 0.345 -12.427 1.00 92.44 82 LEU A O 1
ATOM 677 N N . GLY A 1 83 ? 5.490 2.426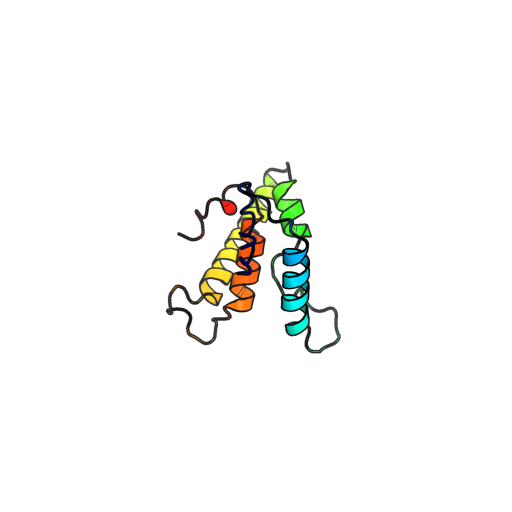 -11.871 1.00 93.00 83 GLY A N 1
ATOM 678 C CA . GLY A 1 83 ? 5.657 2.868 -13.251 1.00 93.00 83 GLY A CA 1
ATOM 679 C C . GLY A 1 83 ? 4.349 2.895 -14.036 1.00 93.00 83 GLY A C 1
ATOM 680 O O . GLY A 1 83 ? 4.369 2.660 -15.238 1.00 93.00 83 GLY A O 1
ATOM 681 N N . LEU A 1 84 ? 3.209 3.188 -13.394 1.00 89.50 84 LEU A N 1
ATOM 682 C CA . LEU A 1 84 ? 1.900 3.163 -14.071 1.00 89.50 84 LEU A CA 1
ATOM 683 C C . LEU A 1 84 ? 1.836 4.110 -15.282 1.00 89.50 84 LEU A C 1
ATOM 685 O O . LEU A 1 84 ? 1.142 3.831 -16.250 1.00 89.50 84 LEU A O 1
ATOM 689 N N . LYS A 1 85 ? 2.589 5.218 -15.246 1.00 89.88 85 LYS A N 1
ATOM 690 C CA . LYS A 1 85 ? 2.710 6.169 -16.367 1.00 89.88 85 LYS A CA 1
ATOM 691 C C . LYS A 1 85 ? 3.818 5.818 -17.365 1.00 89.88 85 LYS A C 1
ATOM 693 O O . LYS A 1 85 ? 3.904 6.441 -18.413 1.00 89.88 85 LYS A O 1
ATOM 698 N N . THR A 1 86 ? 4.693 4.883 -17.016 1.00 91.25 86 THR A N 1
ATOM 699 C CA . THR A 1 86 ? 5.923 4.556 -17.753 1.00 91.25 86 THR A CA 1
ATOM 700 C C . THR A 1 86 ? 5.990 3.072 -18.119 1.00 91.25 86 THR A C 1
ATOM 702 O O . THR A 1 86 ? 7.074 2.535 -18.347 1.00 91.25 86 THR A O 1
ATOM 705 N N . LEU A 1 87 ? 4.833 2.397 -18.151 1.00 89.06 87 LEU A N 1
ATOM 706 C CA . LEU A 1 87 ? 4.686 0.978 -18.490 1.00 89.06 87 LEU A CA 1
ATOM 707 C C . LEU A 1 87 ? 5.605 0.061 -17.664 1.00 89.06 87 LEU A C 1
ATOM 709 O O . LEU A 1 87 ? 6.189 -0.887 -18.177 1.00 89.06 87 LEU A O 1
ATOM 713 N N . GLY A 1 88 ? 5.771 0.373 -16.377 1.00 89.44 88 GLY A N 1
ATOM 714 C CA . GLY A 1 88 ? 6.610 -0.418 -15.476 1.00 89.44 88 GLY A CA 1
ATOM 715 C C . GLY A 1 88 ? 8.115 -0.270 -15.720 1.00 89.44 88 GLY A C 1
ATOM 716 O O . GLY A 1 88 ? 8.885 -1.110 -15.266 1.00 89.44 88 GLY A O 1
ATOM 717 N N . SER A 1 89 ? 8.554 0.791 -16.405 1.00 89.25 89 SER A N 1
ATOM 718 C CA . SER A 1 89 ? 9.971 1.058 -16.678 1.00 89.25 89 SER A CA 1
ATOM 719 C C . SER A 1 89 ? 10.421 2.429 -16.162 1.00 89.25 89 SER A C 1
ATOM 721 O O . SER A 1 89 ? 9.622 3.356 -16.023 1.00 89.25 89 SER A O 1
ATOM 723 N N . GLY A 1 90 ? 11.709 2.575 -15.850 1.00 91.75 90 GLY A N 1
ATOM 724 C CA . GLY A 1 90 ? 12.320 3.852 -15.472 1.00 91.75 90 GLY A CA 1
ATOM 725 C C . GLY A 1 90 ? 13.047 3.819 -14.131 1.00 91.75 90 GLY A C 1
ATOM 726 O O . GLY A 1 90 ? 12.814 2.961 -13.287 1.00 91.75 90 GLY A O 1
ATOM 727 N N . ARG A 1 91 ? 13.924 4.805 -13.910 1.00 92.69 91 ARG A N 1
ATOM 728 C CA . ARG A 1 91 ? 14.830 4.870 -12.744 1.00 92.69 91 ARG A CA 1
ATOM 729 C C . ARG A 1 91 ? 14.119 4.843 -11.385 1.00 92.69 91 ARG A C 1
ATOM 731 O O . ARG A 1 91 ? 14.734 4.532 -10.375 1.00 92.69 91 ARG A O 1
ATOM 738 N N . HIS A 1 92 ? 12.858 5.261 -11.332 1.00 88.38 92 HIS A N 1
ATOM 739 C CA . HIS A 1 92 ? 12.081 5.347 -10.090 1.00 88.38 92 HIS A CA 1
ATOM 740 C C . HIS A 1 92 ? 11.164 4.139 -9.888 1.00 88.38 92 HIS A C 1
ATOM 742 O O . HIS A 1 92 ? 10.512 4.045 -8.847 1.00 88.38 92 HIS A O 1
ATOM 748 N N . VAL A 1 93 ? 11.099 3.243 -10.877 1.00 93.31 93 VAL A N 1
ATOM 749 C CA . VAL A 1 93 ? 10.295 2.033 -10.808 1.00 93.31 93 VAL A CA 1
ATOM 750 C C . VAL A 1 93 ? 11.031 1.002 -9.972 1.00 93.31 93 VAL A C 1
ATOM 752 O O . VAL A 1 93 ? 12.187 0.675 -10.221 1.00 93.31 93 VAL A O 1
ATOM 755 N N . HIS A 1 94 ? 10.337 0.490 -8.967 1.00 92.25 94 HIS A N 1
ATOM 756 C CA . HIS A 1 94 ? 10.808 -0.591 -8.126 1.00 92.25 94 HIS A CA 1
ATOM 757 C C . HIS A 1 94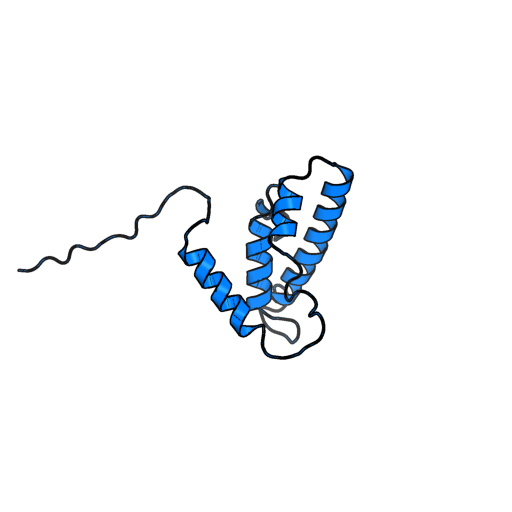 ? 9.611 -1.483 -7.789 1.00 92.25 94 HIS A C 1
ATOM 759 O O . HIS A 1 94 ? 9.023 -1.388 -6.706 1.00 92.25 94 HIS A O 1
ATOM 765 N N . LEU A 1 95 ? 9.246 -2.336 -8.750 1.00 89.06 95 LEU A N 1
ATOM 766 C CA . LEU A 1 95 ? 8.031 -3.151 -8.710 1.00 89.06 95 LEU A CA 1
ATOM 767 C C . LEU A 1 95 ? 7.894 -3.971 -7.418 1.00 89.06 95 LEU A C 1
ATOM 769 O O . LEU A 1 95 ? 6.835 -3.855 -6.808 1.00 89.06 95 LEU A O 1
ATOM 773 N N . PRO A 1 96 ? 8.918 -4.709 -6.928 1.00 90.06 96 PRO A N 1
ATOM 774 C CA . PRO A 1 96 ? 8.750 -5.537 -5.732 1.00 90.06 96 PRO A CA 1
ATOM 775 C C . PRO A 1 96 ? 8.343 -4.710 -4.511 1.00 90.06 96 PRO A C 1
ATOM 777 O O . PRO A 1 96 ? 7.314 -4.964 -3.898 1.00 90.06 96 PRO A O 1
ATOM 780 N N . ALA A 1 97 ? 9.094 -3.646 -4.210 1.00 86.25 97 ALA A N 1
ATOM 781 C CA . ALA A 1 97 ? 8.771 -2.773 -3.083 1.00 86.25 97 ALA A CA 1
ATOM 782 C C . ALA A 1 97 ? 7.409 -2.077 -3.226 1.00 86.25 97 ALA A C 1
ATOM 784 O O . ALA A 1 97 ? 6.709 -1.906 -2.231 1.00 86.25 97 ALA A O 1
ATOM 785 N N . ALA A 1 98 ? 7.037 -1.667 -4.442 1.00 90.00 98 ALA A N 1
ATOM 786 C CA . ALA A 1 98 ? 5.757 -1.016 -4.685 1.00 90.00 98 ALA A CA 1
ATOM 787 C C . ALA A 1 98 ? 4.585 -1.984 -4.483 1.00 90.00 98 ALA A C 1
ATOM 789 O O . ALA A 1 98 ? 3.637 -1.646 -3.783 1.00 90.00 98 ALA A O 1
ATOM 790 N N . TRP A 1 99 ? 4.675 -3.192 -5.042 1.00 90.06 99 TRP A N 1
ATOM 791 C CA . TRP A 1 99 ? 3.678 -4.242 -4.848 1.00 90.06 99 TRP A CA 1
ATOM 792 C C . TRP A 1 99 ? 3.548 -4.630 -3.380 1.00 90.06 99 TRP A C 1
ATOM 794 O O . TRP A 1 99 ? 2.426 -4.730 -2.894 1.00 90.06 99 TRP A O 1
ATOM 804 N N . THR A 1 100 ? 4.658 -4.750 -2.646 1.00 88.69 100 THR A N 1
ATOM 805 C CA . THR A 1 100 ? 4.613 -4.986 -1.200 1.00 88.69 100 THR A CA 1
ATOM 806 C C . THR A 1 100 ? 3.815 -3.889 -0.491 1.00 88.69 100 THR A C 1
ATOM 808 O O . THR A 1 100 ? 2.816 -4.202 0.149 1.00 88.69 100 THR A O 1
ATOM 811 N N . GLU A 1 101 ? 4.166 -2.604 -0.649 1.00 89.19 101 GLU A N 1
ATOM 812 C CA . GLU A 1 101 ? 3.426 -1.498 -0.006 1.00 89.19 101 GLU A CA 1
ATOM 813 C C . GLU A 1 101 ? 1.935 -1.477 -0.402 1.00 89.19 101 GLU A C 1
ATOM 815 O O . GLU A 1 101 ? 1.084 -1.206 0.443 1.00 89.19 101 GLU A O 1
ATOM 820 N N . VAL A 1 102 ? 1.599 -1.820 -1.650 1.00 90.50 102 VAL A N 1
ATOM 821 C CA . VAL A 1 102 ? 0.207 -1.929 -2.119 1.00 90.50 102 VAL A CA 1
ATOM 822 C C . VAL A 1 102 ? -0.547 -3.058 -1.418 1.00 90.50 102 VAL A C 1
ATOM 824 O O . VAL A 1 102 ? -1.688 -2.857 -1.009 1.00 90.50 102 VAL A O 1
ATOM 827 N N . ILE A 1 103 ? 0.073 -4.225 -1.224 1.00 88.81 103 ILE A N 1
ATOM 828 C CA . ILE A 1 103 ? -0.574 -5.338 -0.517 1.00 88.81 103 ILE A CA 1
ATOM 829 C C . ILE A 1 103 ? -0.796 -4.985 0.961 1.00 88.81 103 ILE A C 1
ATOM 831 O O . ILE A 1 103 ? -1.831 -5.336 1.524 1.00 88.81 103 ILE A O 1
ATOM 835 N N . TYR A 1 104 ? 0.132 -4.256 1.589 1.00 89.56 104 TYR A N 1
ATOM 836 C CA . TYR A 1 104 ? -0.083 -3.710 2.932 1.00 89.56 104 TYR A CA 1
ATOM 837 C C . TYR A 1 104 ? -1.254 -2.704 2.949 1.00 89.56 104 TYR A C 1
ATOM 839 O O . TYR A 1 104 ? -2.118 -2.801 3.818 1.00 89.56 104 TYR A O 1
ATOM 847 N N . LEU A 1 105 ? -1.335 -1.776 1.984 1.00 90.81 105 LEU A N 1
ATOM 848 C CA . LEU A 1 105 ? -2.451 -0.817 1.872 1.00 90.81 105 LEU A CA 1
ATOM 849 C C . LEU A 1 105 ? -3.806 -1.499 1.718 1.00 90.81 105 LEU A C 1
ATOM 851 O O . LEU A 1 105 ? -4.776 -1.046 2.314 1.00 90.81 105 LEU A O 1
ATOM 855 N N . ALA A 1 106 ? -3.876 -2.585 0.950 1.00 89.88 106 ALA A N 1
ATOM 856 C CA . ALA A 1 106 ? -5.117 -3.322 0.723 1.00 89.88 106 ALA A CA 1
ATOM 857 C C . ALA A 1 106 ? -5.721 -3.912 2.015 1.00 89.88 106 ALA A C 1
ATOM 859 O O . ALA A 1 106 ? -6.890 -4.290 2.029 1.00 89.88 106 ALA A O 1
ATOM 860 N N . GLN A 1 107 ? -4.945 -3.981 3.104 1.00 88.25 107 GLN A N 1
ATOM 861 C CA . GLN A 1 107 ? -5.409 -4.422 4.423 1.00 88.25 107 GLN A CA 1
ATOM 862 C C . GLN A 1 107 ? -6.012 -3.280 5.267 1.00 88.25 107 GLN A C 1
ATOM 864 O O . GLN A 1 107 ? -6.613 -3.542 6.315 1.00 88.25 107 GLN A O 1
ATOM 869 N N . CYS A 1 108 ? -5.870 -2.022 4.837 1.00 89.25 108 CYS A N 1
ATOM 870 C CA . CYS A 1 108 ? -6.555 -0.879 5.436 1.00 89.25 108 CYS A CA 1
ATOM 871 C C . CYS A 1 108 ? -8.017 -0.852 4.965 1.00 89.25 108 CYS A C 1
ATOM 873 O O . CYS A 1 108 ? -8.288 -0.600 3.793 1.00 89.25 108 CYS A O 1
ATOM 875 N N . LYS A 1 109 ? -8.959 -1.101 5.878 1.00 87.50 109 LYS A N 1
ATOM 876 C CA . LYS A 1 109 ? -10.397 -1.202 5.587 1.00 87.50 109 LYS A CA 1
ATOM 877 C C . LYS A 1 109 ? -10.987 0.133 5.113 1.00 87.50 109 LYS A C 1
ATOM 879 O O . LYS A 1 109 ? -10.544 1.200 5.532 1.00 87.50 109 LYS A O 1
ATOM 884 N N . GLY A 1 110 ? -12.053 0.076 4.316 1.00 84.19 110 GLY A N 1
ATOM 885 C CA . GLY A 1 110 ? -12.768 1.258 3.814 1.00 84.19 110 GLY A CA 1
ATOM 886 C C . GLY A 1 110 ? -12.188 1.778 2.499 1.00 84.19 110 GLY A C 1
ATOM 887 O O . GLY A 1 110 ? -11.741 0.993 1.671 1.00 84.19 110 GLY A O 1
ATOM 888 N N . GLU A 1 111 ? -12.147 3.101 2.316 1.00 77.31 111 GLU A N 1
ATOM 889 C CA . GLU A 1 111 ? -11.881 3.733 1.010 1.00 77.31 111 GLU A CA 1
ATOM 890 C C . GLU A 1 111 ? -10.555 3.320 0.338 1.00 77.31 111 GLU A C 1
ATOM 892 O O . GLU A 1 111 ? -10.421 3.399 -0.885 1.00 77.31 111 GLU A O 1
ATOM 897 N N . ILE A 1 112 ? -9.554 2.908 1.125 1.00 80.69 112 ILE A N 1
ATOM 898 C CA . ILE A 1 112 ? -8.273 2.407 0.605 1.00 80.69 112 ILE A CA 1
ATOM 899 C C . ILE A 1 112 ? -8.452 1.023 -0.033 1.00 80.69 112 ILE A C 1
ATOM 901 O O . ILE A 1 112 ? -7.920 0.781 -1.118 1.00 80.69 112 ILE A O 1
ATOM 905 N N . GLN A 1 113 ? -9.210 0.136 0.616 1.00 75.25 113 GLN A N 1
ATOM 906 C CA . GLN A 1 113 ? -9.501 -1.217 0.142 1.00 75.25 113 GLN A CA 1
ATOM 907 C C . GLN A 1 113 ? -10.402 -1.210 -1.098 1.00 75.25 113 GLN A C 1
ATOM 909 O O . GLN A 1 113 ? -10.193 -2.015 -2.003 1.00 75.25 113 GLN A O 1
ATOM 914 N N . ASP A 1 114 ? -11.346 -0.270 -1.180 1.00 73.19 114 ASP A N 1
ATOM 915 C CA . ASP A 1 114 ? -12.305 -0.165 -2.292 1.00 73.19 114 ASP A CA 1
ATOM 916 C C . ASP A 1 114 ? -11.650 0.230 -3.632 1.00 73.19 114 ASP A C 1
ATOM 918 O O . ASP A 1 114 ? -12.308 0.325 -4.671 1.00 73.19 114 ASP A O 1
ATOM 922 N N . GLY A 1 115 ? -10.336 0.475 -3.638 1.00 63.09 115 GLY A N 1
ATOM 923 C CA . GLY A 1 115 ? -9.568 0.744 -4.850 1.00 63.09 115 GLY A CA 1
ATOM 924 C C . GLY A 1 115 ? -9.845 2.116 -5.468 1.00 63.09 115 GLY A C 1
ATOM 925 O O . GLY A 1 115 ? -9.300 2.421 -6.531 1.00 63.09 115 GLY A O 1
ATOM 926 N N . THR A 1 116 ? -10.623 2.975 -4.801 1.00 62.03 116 THR A N 1
ATOM 927 C CA . THR A 1 116 ? -10.946 4.343 -5.245 1.00 62.03 116 THR A CA 1
ATOM 928 C C . THR A 1 116 ? -9.689 5.137 -5.594 1.00 62.03 116 THR A C 1
ATOM 930 O O . THR A 1 116 ? -9.662 5.889 -6.562 1.00 62.03 116 THR A O 1
ATOM 933 N N . TYR A 1 117 ? -8.608 4.913 -4.851 1.00 58.81 117 TYR A N 1
ATOM 934 C CA . TYR A 1 117 ? -7.351 5.637 -5.014 1.00 58.81 117 TYR A CA 1
ATOM 935 C C . TYR A 1 117 ? -6.392 5.038 -6.053 1.00 58.81 117 TYR A C 1
ATOM 937 O O . TYR A 1 117 ? -5.374 5.666 -6.362 1.00 58.81 117 TYR A O 1
ATOM 945 N N . PHE A 1 118 ? -6.687 3.849 -6.592 1.00 61.97 118 PHE A N 1
ATOM 946 C CA . PHE A 1 118 ? -5.875 3.174 -7.614 1.00 61.97 118 PHE A CA 1
ATOM 947 C C . PHE A 1 118 ? -6.453 3.252 -9.028 1.00 61.97 118 PHE A C 1
ATOM 949 O O . PHE A 1 118 ? -5.715 2.960 -9.969 1.00 61.97 118 PHE A O 1
ATOM 956 N N . LYS A 1 119 ? -7.700 3.713 -9.173 1.00 60.16 119 LYS A N 1
ATOM 957 C CA . LYS A 1 119 ? -8.233 4.191 -10.454 1.00 60.16 119 LYS A CA 1
ATOM 958 C C . LYS A 1 119 ? -7.470 5.421 -10.968 1.00 60.16 119 LYS A C 1
ATOM 960 O O . LYS A 1 119 ? -6.699 6.050 -10.186 1.00 60.16 119 LYS A O 1
#

Sequence (119 aa):
MNMPVNKSPMINTCGGISSPYHEELWKLNFQHLSGERGHKSRPTFSITKEFILRFNQTQNSKEKEELLELARKIILRCKRKLGLKTLGSGRHVHLPAAWTEVIYLAQCKGEIQDGTYFK

pLDDT: mean 72.75, std 20.53, range [34.0, 93.75]

Foldseek 3Di:
DDDDPPPDPPPPPDPDPDDVVVVVVVVVLVVVVPPDDDDPDDPPALFDPVLLVCLQPDPDPVVVVVSVVSLLVLLVLLCQLCCVVPPQDDPSHDNSRSVVNLVRQCSRDDPSVVCVSVD

Organism: Homo sapiens (NCBI:txid9606)